Protein AF-A0A2V4MHT1-F1 (afdb_monomer_lite)

Sequence (118 aa):
MEILIAAAALAIAWWQLDLQRKEIQRSGKINALVNMSQMVRERIELYSDIIDSLKNEKKPWKGHADKINRELRPLLSKINQEIIIASSNYNFSFPEKEIIAALNLKEITEIDIIQNQA

Radius of gyration: 22.74 Å; chains: 1; bounding box: 46×21×73 Å

Foldseek 3Di:
DVVVVVVVVVVVVVVVVVVVVVVCVLVVVLVVLVVVLVVLVVVLVVLVVVLVVCVVVVHDSVVSVCCCVVPSVVVSVVSLVVSVVSVVVPPDDDPVVVSCVSNPVVVVVVVPPPPPPD

Organism: Aquipseudomonas alcaligenes (NCBI:txid43263)

Secondary structure (DSSP, 8-state):
-HHHHHHHHHHHHHHHHHHHHHHHH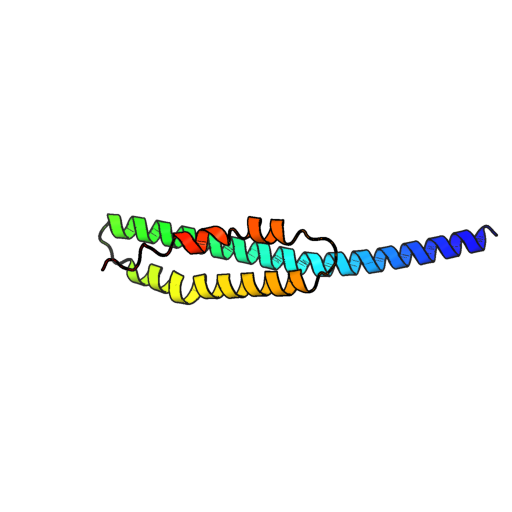HHHHHHHHHHHHHHHHHHHHHHHHHHHHHHHTT---HHHHHHIIIIIHHHHHHHHHHHHHHHHT--SS--HHHHHHHTTTTTTTTSTTSSS--

pLDDT: mean 75.41, std 16.03, range [38.75, 92.62]

Structure (mmCIF, N/CA/C/O backbone):
data_AF-A0A2V4MHT1-F1
#
_entry.id   AF-A0A2V4MHT1-F1
#
loop_
_atom_site.group_PDB
_atom_site.id
_atom_site.type_symbol
_atom_site.label_atom_id
_atom_site.label_alt_id
_atom_site.label_comp_id
_atom_site.label_asym_id
_atom_site.label_entity_id
_atom_site.label_seq_id
_atom_site.pdbx_PDB_ins_code
_atom_site.Cartn_x
_atom_site.Cartn_y
_atom_site.Cartn_z
_atom_site.occupancy
_atom_site.B_iso_or_equiv
_atom_site.auth_seq_id
_atom_site.auth_comp_id
_atom_site.auth_asym_id
_atom_site.auth_atom_id
_atom_site.pdbx_PDB_model_num
ATOM 1 N N . MET A 1 1 ? 26.536 6.724 -46.845 1.00 63.78 1 MET A N 1
ATOM 2 C CA . MET A 1 1 ? 26.896 6.446 -45.435 1.00 63.78 1 MET A CA 1
ATOM 3 C C . MET A 1 1 ? 26.023 7.240 -44.476 1.00 63.78 1 MET A C 1
ATOM 5 O O . MET A 1 1 ? 25.340 6.627 -43.673 1.00 63.78 1 MET A O 1
ATOM 9 N N . GLU A 1 2 ? 25.947 8.563 -44.606 1.00 69.12 2 GLU A N 1
ATOM 10 C CA . GLU A 1 2 ? 25.172 9.433 -43.699 1.00 69.12 2 GLU A CA 1
ATOM 11 C C . GLU A 1 2 ? 23.674 9.090 -43.619 1.00 69.12 2 GLU A C 1
ATOM 13 O O . GLU A 1 2 ? 23.124 9.013 -42.527 1.00 69.12 2 GLU A O 1
ATOM 18 N N . ILE A 1 3 ? 23.031 8.775 -44.748 1.00 80.50 3 ILE A N 1
ATOM 19 C CA . ILE A 1 3 ? 21.608 8.380 -44.785 1.00 80.50 3 ILE A CA 1
ATOM 20 C C . ILE A 1 3 ? 21.358 7.065 -44.025 1.00 80.50 3 ILE A C 1
ATOM 22 O O . ILE A 1 3 ? 20.340 6.920 -43.354 1.00 80.50 3 ILE A O 1
ATOM 26 N N . LEU A 1 4 ? 22.301 6.117 -44.081 1.00 82.50 4 LEU A N 1
ATOM 27 C CA . LEU A 1 4 ? 22.199 4.849 -43.349 1.00 82.50 4 LEU A CA 1
ATOM 28 C C . LEU A 1 4 ? 22.367 5.063 -41.841 1.00 82.50 4 LEU A C 1
ATOM 30 O O . LEU A 1 4 ? 21.659 4.445 -41.053 1.00 82.50 4 LEU A O 1
ATOM 34 N N . ILE A 1 5 ? 23.259 5.976 -41.447 1.00 83.88 5 ILE A N 1
ATOM 35 C CA . ILE A 1 5 ? 23.460 6.362 -40.044 1.00 83.88 5 ILE A CA 1
ATOM 36 C C . ILE A 1 5 ? 22.213 7.081 -39.508 1.00 83.88 5 ILE A C 1
ATOM 38 O O . ILE A 1 5 ? 21.745 6.758 -38.419 1.00 83.88 5 ILE A O 1
ATOM 42 N N . ALA A 1 6 ? 21.623 7.991 -40.289 1.00 81.06 6 ALA A N 1
ATOM 43 C CA . ALA A 1 6 ? 20.385 8.680 -39.928 1.00 81.06 6 ALA A CA 1
ATOM 44 C C . ALA A 1 6 ? 19.194 7.713 -39.788 1.00 81.06 6 ALA A C 1
ATOM 46 O O . ALA A 1 6 ? 18.427 7.808 -38.830 1.00 81.06 6 ALA A O 1
ATOM 47 N N . ALA A 1 7 ? 19.064 6.741 -40.696 1.00 85.00 7 ALA A N 1
ATOM 48 C CA . ALA A 1 7 ? 18.031 5.710 -40.613 1.00 85.00 7 ALA A CA 1
ATOM 49 C C . ALA A 1 7 ? 18.219 4.795 -39.388 1.00 85.00 7 ALA A C 1
ATOM 51 O O . ALA A 1 7 ? 17.250 4.489 -38.692 1.00 85.00 7 ALA A O 1
ATOM 52 N N . ALA A 1 8 ? 19.460 4.405 -39.079 1.00 83.69 8 ALA A N 1
ATOM 53 C CA . ALA A 1 8 ? 19.773 3.618 -37.888 1.00 83.69 8 ALA A CA 1
ATOM 54 C C . ALA A 1 8 ? 19.467 4.387 -36.590 1.00 83.69 8 ALA A C 1
ATOM 56 O O . ALA A 1 8 ? 18.873 3.828 -35.669 1.00 83.69 8 ALA A O 1
ATOM 57 N N . ALA A 1 9 ? 19.799 5.681 -36.532 1.00 87.19 9 ALA A N 1
ATOM 58 C CA . ALA A 1 9 ? 19.484 6.535 -35.389 1.00 87.19 9 ALA A CA 1
ATOM 59 C C . ALA A 1 9 ? 17.968 6.658 -35.157 1.00 87.19 9 ALA A C 1
ATOM 61 O O . ALA A 1 9 ? 17.510 6.554 -34.019 1.00 87.19 9 ALA A O 1
ATOM 62 N N . LEU A 1 10 ? 17.178 6.805 -36.226 1.00 87.00 10 LEU A N 1
ATOM 63 C CA . LEU A 1 10 ? 15.713 6.829 -36.143 1.00 87.00 10 LEU A CA 1
ATOM 64 C C . LEU A 1 10 ? 15.131 5.506 -35.634 1.00 87.00 10 LEU A C 1
ATOM 66 O O . LEU A 1 10 ? 14.224 5.520 -34.804 1.00 87.00 10 LEU A O 1
ATOM 70 N N . ALA A 1 11 ? 15.665 4.369 -36.086 1.00 87.06 11 ALA A N 1
ATOM 71 C CA . ALA A 1 11 ? 15.224 3.057 -35.616 1.00 87.06 11 ALA A CA 1
ATOM 72 C C . ALA A 1 11 ? 15.492 2.865 -34.112 1.00 87.06 11 ALA A C 1
ATOM 74 O O . ALA A 1 11 ? 14.622 2.386 -33.383 1.00 87.06 11 ALA A O 1
ATOM 75 N N . ILE A 1 12 ? 16.664 3.295 -33.631 1.00 88.69 12 ILE A N 1
ATOM 76 C CA . ILE A 1 12 ? 17.019 3.245 -32.205 1.00 88.69 12 ILE A CA 1
ATOM 77 C C . ILE A 1 12 ? 16.115 4.173 -31.388 1.00 88.69 12 ILE A C 1
ATOM 79 O O . ILE A 1 12 ? 15.587 3.757 -30.358 1.00 88.69 12 ILE A O 1
ATOM 83 N N . ALA A 1 13 ? 15.895 5.406 -31.852 1.00 86.25 13 ALA A N 1
ATOM 84 C CA . ALA A 1 13 ? 15.027 6.364 -31.171 1.00 86.25 13 ALA A CA 1
ATOM 85 C C . ALA A 1 13 ? 13.582 5.849 -31.065 1.00 86.25 13 ALA A C 1
ATOM 87 O O . ALA A 1 13 ? 12.958 5.952 -30.009 1.00 86.25 13 ALA A O 1
ATOM 88 N N . TRP A 1 14 ? 13.059 5.235 -32.131 1.00 90.81 14 TRP A N 1
ATOM 89 C CA . TRP A 1 14 ? 11.734 4.620 -32.099 1.00 90.81 14 TRP A CA 1
ATOM 90 C C . TRP A 1 14 ? 11.676 3.464 -31.094 1.00 90.81 14 TRP A C 1
ATOM 92 O O . TRP A 1 14 ? 10.745 3.389 -30.288 1.00 90.81 14 TRP A O 1
ATOM 102 N N . TRP A 1 15 ? 12.690 2.600 -31.069 1.00 86.81 15 TRP A N 1
ATOM 103 C CA . TRP A 1 15 ? 12.738 1.507 -30.101 1.00 86.81 15 TRP A CA 1
ATOM 104 C C . TRP A 1 15 ? 12.799 2.013 -28.651 1.00 86.81 15 TRP A C 1
ATOM 106 O O . TRP A 1 15 ? 12.070 1.510 -27.794 1.00 86.81 15 TRP A O 1
ATOM 116 N N . GLN A 1 16 ? 13.592 3.052 -28.377 1.00 85.88 16 GLN A N 1
ATOM 117 C CA . GLN A 1 16 ? 13.644 3.683 -27.055 1.00 85.88 16 GLN A CA 1
ATOM 118 C C . GLN A 1 16 ? 12.290 4.261 -26.632 1.00 85.88 16 GLN A C 1
ATOM 120 O O . GLN A 1 16 ? 11.876 4.059 -25.491 1.00 85.88 16 GLN A O 1
ATOM 125 N N . LEU A 1 17 ? 11.571 4.927 -27.540 1.00 83.19 17 LEU A N 1
ATOM 126 C CA . LEU A 1 17 ? 10.236 5.458 -27.252 1.00 83.19 17 LEU A CA 1
ATOM 127 C C . LEU A 1 17 ? 9.228 4.350 -26.917 1.00 83.19 17 LEU A C 1
ATOM 129 O O . LEU A 1 17 ? 8.405 4.520 -26.017 1.00 83.19 17 LEU A O 1
ATOM 133 N N . ASP A 1 18 ? 9.291 3.207 -27.603 1.00 81.12 18 ASP A N 1
ATOM 134 C CA . ASP A 1 18 ? 8.417 2.067 -27.305 1.00 81.12 18 ASP A CA 1
ATOM 135 C C . ASP A 1 18 ? 8.735 1.437 -25.937 1.00 81.12 18 ASP A C 1
ATOM 137 O O . ASP A 1 18 ? 7.822 1.131 -25.164 1.00 81.12 18 ASP A O 1
ATOM 141 N N . LEU A 1 19 ? 10.022 1.307 -25.593 1.00 77.06 19 LEU A N 1
ATOM 142 C CA . LEU A 1 19 ? 10.458 0.829 -24.277 1.00 77.06 19 LEU A CA 1
ATOM 143 C C . LEU A 1 19 ? 9.998 1.767 -23.154 1.00 77.06 19 LEU A C 1
ATOM 145 O O . LEU A 1 19 ? 9.365 1.307 -22.204 1.00 77.06 19 LEU A O 1
ATOM 149 N N . GLN A 1 20 ? 10.207 3.076 -23.304 1.00 72.06 20 GLN A N 1
ATOM 150 C CA . GLN A 1 20 ? 9.762 4.074 -22.327 1.00 72.06 20 GLN A CA 1
ATOM 151 C C . GLN A 1 20 ? 8.242 4.084 -22.168 1.00 72.06 20 GLN A C 1
ATOM 153 O O . GLN A 1 20 ? 7.729 4.159 -21.054 1.00 72.06 20 GLN A O 1
ATOM 158 N N . ARG A 1 21 ? 7.484 3.968 -23.264 1.00 73.94 21 ARG A N 1
ATOM 159 C CA . ARG A 1 21 ? 6.019 3.910 -23.189 1.00 73.94 21 ARG A CA 1
ATOM 160 C C . ARG A 1 21 ? 5.547 2.687 -22.406 1.00 73.94 21 ARG A C 1
ATOM 162 O O . ARG A 1 21 ? 4.614 2.798 -21.606 1.00 73.94 21 ARG A O 1
ATOM 169 N N . LYS A 1 22 ? 6.193 1.536 -22.618 1.00 73.62 22 LYS A N 1
ATOM 170 C CA . LYS A 1 22 ? 5.919 0.311 -21.859 1.00 73.62 22 LYS A CA 1
ATOM 171 C C . LYS A 1 22 ? 6.275 0.486 -20.390 1.00 73.62 22 LYS A C 1
ATOM 173 O O . LYS A 1 22 ? 5.466 0.095 -19.559 1.00 73.62 22 LYS A O 1
ATOM 178 N N . GLU A 1 23 ? 7.410 1.097 -20.066 1.00 68.69 23 GLU A N 1
ATOM 179 C CA . GLU A 1 23 ? 7.798 1.411 -18.686 1.00 68.69 23 GLU A CA 1
ATOM 180 C C . GLU A 1 23 ? 6.817 2.370 -18.007 1.00 68.69 23 GLU A C 1
ATOM 182 O O . GLU A 1 23 ? 6.380 2.092 -16.900 1.00 68.69 23 GLU A O 1
ATOM 187 N N . ILE A 1 24 ? 6.377 3.444 -18.668 1.00 70.75 24 ILE A N 1
ATOM 188 C CA . ILE A 1 24 ? 5.442 4.420 -18.085 1.00 70.75 24 ILE A CA 1
ATOM 189 C C . ILE A 1 24 ? 4.093 3.777 -17.754 1.00 70.75 24 ILE A C 1
ATOM 191 O O . ILE A 1 24 ? 3.574 3.960 -16.654 1.00 70.75 24 ILE A O 1
ATOM 195 N N . GLN A 1 25 ? 3.517 2.999 -18.677 1.00 70.75 25 GLN A N 1
ATOM 196 C CA . GLN A 1 25 ? 2.249 2.302 -18.419 1.00 70.75 25 GLN A CA 1
ATOM 197 C C . GLN A 1 25 ? 2.368 1.320 -17.248 1.00 70.75 25 GLN A C 1
ATOM 199 O O . GLN A 1 25 ? 1.441 1.144 -16.457 1.00 70.75 25 GLN A O 1
ATOM 204 N N . ARG A 1 26 ? 3.532 0.690 -17.140 1.00 66.06 26 ARG A N 1
ATOM 205 C CA . ARG A 1 26 ? 3.853 -0.329 -16.151 1.00 66.06 26 ARG A CA 1
ATOM 206 C C . ARG A 1 26 ? 4.129 0.254 -14.760 1.00 66.06 26 ARG A C 1
ATOM 208 O O . ARG A 1 26 ? 3.490 -0.162 -13.794 1.00 66.06 26 ARG A O 1
ATOM 215 N N . SER A 1 27 ? 4.975 1.276 -14.669 1.00 72.38 27 SER A N 1
ATOM 216 C CA . SER A 1 27 ? 5.254 2.044 -13.450 1.00 72.38 27 SER A CA 1
ATOM 217 C C . SER A 1 27 ? 4.026 2.816 -12.969 1.00 72.38 27 SER A C 1
ATOM 219 O O . SER A 1 27 ? 3.792 2.912 -11.767 1.00 72.38 27 SER A O 1
ATOM 221 N N . GLY A 1 28 ? 3.180 3.296 -13.887 1.00 75.19 28 GLY A N 1
ATOM 222 C CA . GLY A 1 28 ? 1.912 3.944 -13.552 1.00 75.19 28 GLY A CA 1
ATOM 223 C C . GLY A 1 28 ? 0.970 3.034 -12.760 1.00 75.19 28 GLY A C 1
ATOM 224 O O . GLY A 1 28 ? 0.335 3.491 -11.812 1.00 75.19 28 GLY A O 1
ATOM 225 N N . LYS A 1 29 ? 0.930 1.732 -13.080 1.00 79.81 29 LYS A N 1
ATOM 226 C CA . LYS A 1 29 ? 0.128 0.751 -12.334 1.00 79.81 29 LYS A CA 1
ATOM 227 C C . LYS A 1 29 ? 0.661 0.529 -10.915 1.00 79.81 29 LYS A C 1
ATOM 229 O O . LYS A 1 29 ? -0.133 0.510 -9.980 1.00 79.81 29 LYS A O 1
ATOM 234 N N . ILE A 1 30 ? 1.979 0.383 -10.746 1.00 78.56 30 ILE A N 1
ATOM 235 C CA . ILE A 1 30 ? 2.589 0.230 -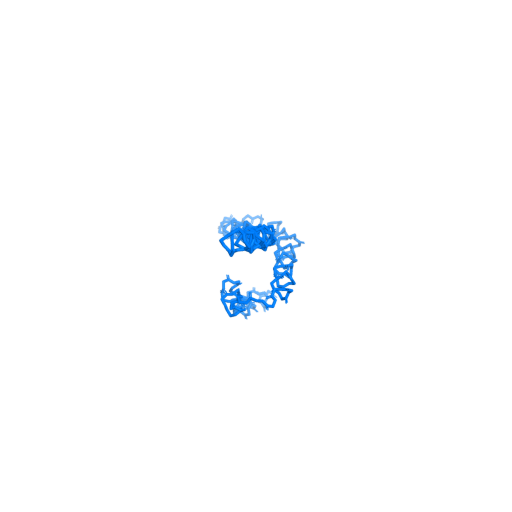9.413 1.00 78.56 30 ILE A CA 1
ATOM 236 C C . ILE A 1 30 ? 2.346 1.486 -8.577 1.00 78.56 30 ILE A C 1
ATOM 238 O O . ILE A 1 30 ? 1.860 1.373 -7.458 1.00 78.56 30 ILE A O 1
ATOM 242 N N . ASN A 1 31 ? 2.605 2.674 -9.128 1.00 76.94 31 ASN A N 1
ATOM 243 C CA . ASN A 1 31 ? 2.380 3.934 -8.418 1.00 76.94 31 ASN A CA 1
ATOM 244 C C . ASN A 1 31 ? 0.913 4.109 -8.011 1.00 76.94 31 ASN A C 1
ATOM 246 O O . ASN A 1 31 ? 0.632 4.537 -6.896 1.00 76.94 31 ASN A O 1
ATOM 250 N N . ALA A 1 32 ? -0.031 3.728 -8.876 1.00 81.06 32 ALA A N 1
ATOM 251 C CA . ALA A 1 32 ? -1.447 3.740 -8.525 1.00 81.06 32 ALA A CA 1
ATOM 252 C C . ALA A 1 32 ? -1.755 2.801 -7.346 1.00 81.06 32 ALA A C 1
ATOM 254 O O . ALA A 1 32 ? -2.448 3.208 -6.416 1.00 81.06 32 ALA A O 1
ATOM 255 N N . LEU A 1 33 ? -1.213 1.578 -7.348 1.00 83.00 33 LEU A N 1
ATOM 256 C CA . LEU A 1 33 ? -1.389 0.626 -6.247 1.00 83.00 33 LEU A CA 1
ATOM 257 C C . LEU A 1 33 ? -0.746 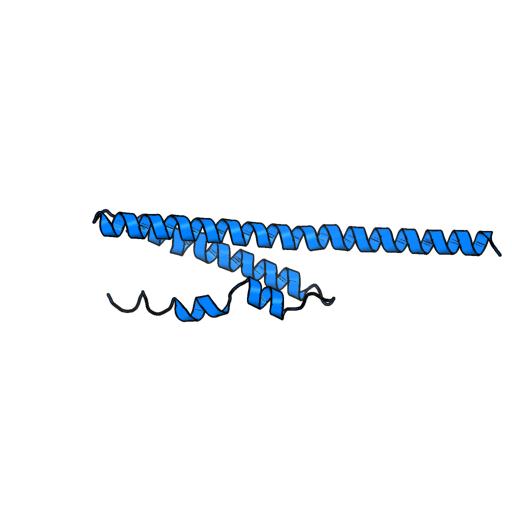1.119 -4.941 1.00 83.00 33 LEU A C 1
ATOM 259 O O . LEU A 1 33 ? -1.350 0.986 -3.879 1.00 83.00 33 LEU A O 1
ATOM 263 N N . VAL A 1 34 ? 0.439 1.729 -5.012 1.00 81.75 34 VAL A N 1
ATOM 264 C CA . VAL A 1 34 ? 1.118 2.331 -3.853 1.00 81.75 34 VAL A CA 1
ATOM 265 C C . VAL A 1 34 ? 0.271 3.454 -3.256 1.00 81.75 34 VAL A C 1
ATOM 267 O O . VAL A 1 34 ? 0.011 3.440 -2.054 1.00 81.75 34 VAL A O 1
ATOM 270 N N . ASN A 1 35 ? -0.242 4.367 -4.084 1.00 84.81 35 ASN A N 1
ATOM 271 C CA . ASN A 1 35 ? -1.120 5.444 -3.623 1.00 84.81 35 ASN A CA 1
ATOM 272 C C . ASN A 1 35 ? -2.407 4.890 -2.989 1.00 84.81 35 ASN A C 1
ATOM 274 O O . ASN A 1 35 ? -2.844 5.371 -1.947 1.00 84.81 35 ASN A O 1
ATOM 278 N N . MET A 1 36 ? -3.003 3.842 -3.572 1.00 83.75 36 MET A N 1
ATOM 279 C CA . MET A 1 36 ? -4.169 3.177 -2.979 1.00 83.75 36 MET A CA 1
ATOM 280 C C . MET A 1 36 ? -3.841 2.544 -1.620 1.00 83.75 36 MET A C 1
ATOM 282 O O . MET A 1 36 ? -4.637 2.661 -0.690 1.00 83.75 36 MET A O 1
ATOM 286 N N . SER A 1 37 ? -2.675 1.906 -1.481 1.00 85.50 37 SER A N 1
ATOM 287 C CA . SER A 1 37 ? -2.206 1.341 -0.208 1.00 85.50 37 SER A CA 1
ATOM 288 C C . SER A 1 37 ? -2.064 2.428 0.863 1.00 85.50 37 SER A C 1
ATOM 290 O O . SER A 1 37 ? -2.576 2.269 1.974 1.00 85.50 37 SER A O 1
ATOM 292 N N . GLN A 1 38 ? -1.466 3.570 0.507 1.00 85.38 38 GLN A N 1
ATOM 293 C CA . GLN A 1 38 ? -1.331 4.728 1.396 1.00 85.38 38 GLN A CA 1
ATOM 294 C C . GLN A 1 38 ? -2.692 5.276 1.834 1.00 85.38 38 GLN A C 1
ATOM 296 O O . GLN A 1 38 ? -2.936 5.390 3.031 1.00 85.38 38 GLN A O 1
ATOM 301 N N . MET A 1 39 ? -3.626 5.496 0.902 1.00 90.12 39 MET A N 1
ATOM 302 C CA . MET A 1 39 ? -4.977 5.965 1.238 1.00 90.12 39 MET A CA 1
ATOM 303 C C . MET A 1 39 ? -5.720 5.005 2.181 1.00 90.12 39 MET A C 1
ATOM 305 O O . MET A 1 39 ? -6.446 5.435 3.078 1.00 90.12 39 MET A O 1
ATOM 309 N N . VAL A 1 40 ? -5.573 3.688 1.988 1.00 87.94 40 VAL A N 1
ATOM 310 C CA . VAL A 1 40 ? -6.195 2.700 2.884 1.00 87.94 40 VAL A CA 1
ATOM 311 C C . VAL A 1 40 ? -5.532 2.722 4.262 1.00 87.94 40 VAL A C 1
ATOM 313 O O . VAL A 1 40 ? -6.243 2.627 5.263 1.00 87.94 40 VAL A O 1
ATOM 316 N N . ARG A 1 41 ? -4.206 2.889 4.334 1.00 88.38 41 ARG A N 1
ATOM 317 C CA . ARG A 1 41 ? -3.467 3.031 5.596 1.00 88.38 41 ARG A CA 1
ATOM 318 C C . ARG A 1 41 ? -3.910 4.278 6.368 1.00 88.38 41 ARG A C 1
ATOM 320 O O . ARG A 1 41 ? -4.299 4.138 7.522 1.00 88.38 41 ARG A O 1
ATOM 327 N N . GLU A 1 42 ? -3.968 5.439 5.719 1.00 90.00 42 GLU A N 1
ATOM 328 C CA . GLU A 1 42 ? -4.476 6.689 6.313 1.00 90.00 42 GLU A CA 1
ATOM 329 C C . GLU A 1 42 ? -5.904 6.519 6.845 1.00 90.00 42 GLU A C 1
ATOM 331 O O . GLU A 1 42 ? -6.261 6.994 7.921 1.00 90.00 42 GLU A O 1
ATOM 336 N N . ARG A 1 43 ? -6.745 5.775 6.118 1.00 87.44 43 ARG A N 1
ATOM 337 C CA . ARG A 1 43 ? -8.113 5.500 6.561 1.00 87.44 43 ARG A CA 1
ATOM 338 C C . ARG A 1 43 ? -8.169 4.603 7.797 1.00 87.44 43 ARG A C 1
ATOM 340 O O . ARG A 1 43 ? -9.058 4.784 8.627 1.00 87.44 43 ARG A O 1
ATOM 347 N N . ILE A 1 44 ? -7.271 3.625 7.911 1.00 88.06 44 ILE A N 1
ATOM 348 C CA . ILE A 1 44 ? -7.150 2.777 9.106 1.00 88.06 44 ILE A CA 1
ATOM 349 C C . ILE A 1 44 ? -6.696 3.618 10.298 1.00 88.06 44 ILE A C 1
ATOM 351 O O . ILE A 1 44 ? -7.268 3.473 11.377 1.00 88.06 44 ILE A O 1
ATOM 355 N N . GLU A 1 45 ? -5.719 4.498 10.097 1.00 90.75 45 GLU A N 1
ATOM 356 C CA . GLU A 1 45 ? -5.197 5.402 11.124 1.00 90.75 45 GLU A CA 1
ATOM 357 C C . GLU A 1 45 ? -6.300 6.329 11.645 1.00 90.75 45 GLU A C 1
ATOM 359 O O . GLU A 1 45 ? -6.610 6.301 12.832 1.00 90.75 45 GLU A O 1
ATOM 364 N N . LEU A 1 46 ? -7.043 6.980 10.745 1.00 91.69 46 LEU A N 1
ATOM 365 C CA . LEU A 1 46 ? -8.203 7.800 11.104 1.00 91.69 46 LEU A CA 1
ATOM 366 C C . LEU A 1 46 ? -9.242 7.028 11.937 1.00 91.69 46 LEU A C 1
ATOM 368 O O . LEU A 1 46 ? -9.747 7.529 12.941 1.00 91.69 46 LEU A O 1
ATOM 372 N N . TYR A 1 47 ? -9.603 5.805 11.533 1.00 87.38 47 TYR A N 1
ATOM 373 C CA . TYR A 1 47 ? -10.541 5.011 12.329 1.00 87.38 47 TYR A CA 1
ATOM 374 C C . TYR A 1 47 ? -9.947 4.568 13.670 1.00 87.38 47 TYR A C 1
ATOM 376 O O . TYR A 1 47 ? -10.710 4.389 14.617 1.00 87.38 47 TYR A O 1
ATOM 384 N N . SER A 1 48 ? -8.628 4.409 13.764 1.00 89.62 48 SER A N 1
ATOM 385 C CA . SER A 1 48 ? -7.939 4.086 15.017 1.00 89.62 48 SER A CA 1
ATOM 386 C C . SER A 1 48 ? -8.009 5.266 15.987 1.00 89.62 48 SER A C 1
ATOM 388 O O . SER A 1 48 ? -8.454 5.080 17.118 1.00 89.62 48 SER A O 1
ATOM 390 N N . ASP A 1 49 ? -7.755 6.485 15.510 1.00 92.19 49 ASP A N 1
ATOM 391 C CA . ASP A 1 49 ? -7.892 7.715 16.303 1.00 92.19 49 ASP A CA 1
ATOM 392 C C . ASP A 1 49 ? -9.332 7.927 16.798 1.00 92.19 49 ASP A C 1
ATOM 394 O O . ASP A 1 49 ? -9.574 8.298 17.953 1.00 92.19 49 ASP A O 1
ATOM 398 N N . ILE A 1 50 ? -10.320 7.646 15.938 1.00 89.62 50 ILE A N 1
ATOM 399 C CA . ILE A 1 50 ? -11.742 7.682 16.310 1.00 89.62 50 ILE A CA 1
ATOM 400 C C . ILE A 1 50 ? -12.038 6.649 17.401 1.00 89.62 50 ILE A C 1
ATOM 402 O O . ILE A 1 50 ? -12.739 6.961 18.363 1.00 89.62 50 ILE A O 1
ATOM 406 N N . ILE A 1 51 ? -11.526 5.422 17.273 1.00 88.56 51 ILE A N 1
ATOM 407 C CA . ILE A 1 51 ? -11.714 4.374 18.283 1.00 88.56 51 ILE A CA 1
ATOM 408 C C . ILE A 1 51 ? -11.126 4.819 19.620 1.00 88.56 51 ILE A C 1
ATOM 410 O O . ILE A 1 51 ? -11.791 4.665 20.644 1.00 88.56 51 ILE A O 1
ATOM 414 N N . ASP A 1 52 ? -9.923 5.383 19.626 1.00 90.81 52 ASP A N 1
ATOM 415 C CA . ASP A 1 52 ? -9.266 5.807 20.859 1.00 90.81 52 ASP A CA 1
ATOM 416 C C . ASP A 1 52 ? -9.984 6.994 21.512 1.00 90.81 52 ASP A C 1
ATOM 418 O O . ASP A 1 52 ? -10.216 6.989 22.724 1.00 90.81 52 ASP A O 1
ATOM 422 N N . SER A 1 53 ? -10.486 7.931 20.709 1.00 91.44 53 SER A N 1
ATOM 423 C CA . SER A 1 53 ? -11.365 9.009 21.181 1.00 91.44 53 SER A CA 1
ATOM 424 C C . SER A 1 53 ? -12.660 8.459 21.800 1.00 91.44 53 SER A C 1
ATOM 426 O O . SER A 1 53 ? -13.041 8.832 22.909 1.00 91.44 53 SER A O 1
ATOM 428 N N . LEU A 1 54 ? -13.320 7.505 21.136 1.00 89.75 54 LEU A N 1
ATOM 429 C CA . LEU A 1 54 ? -14.557 6.892 21.628 1.00 89.75 54 LEU A CA 1
ATOM 430 C C . LEU A 1 54 ? -14.338 6.048 22.893 1.00 89.75 54 LEU A C 1
ATOM 432 O O . LEU A 1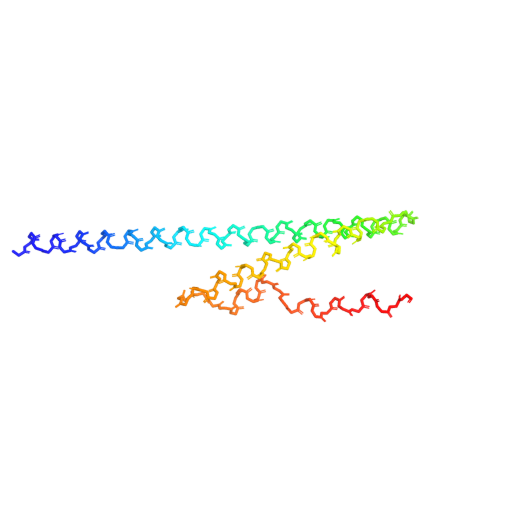 54 ? -15.210 6.034 23.766 1.00 89.75 54 LEU A O 1
ATOM 436 N N . LYS A 1 55 ? -13.189 5.371 23.027 1.00 87.56 55 LYS A N 1
ATOM 437 C CA . LYS A 1 55 ? -12.799 4.670 24.263 1.00 87.56 55 LYS A CA 1
ATOM 438 C C . LYS A 1 55 ? -12.677 5.649 25.429 1.00 87.56 55 LYS A C 1
ATOM 440 O O . LYS A 1 55 ? -13.227 5.374 26.495 1.00 87.56 5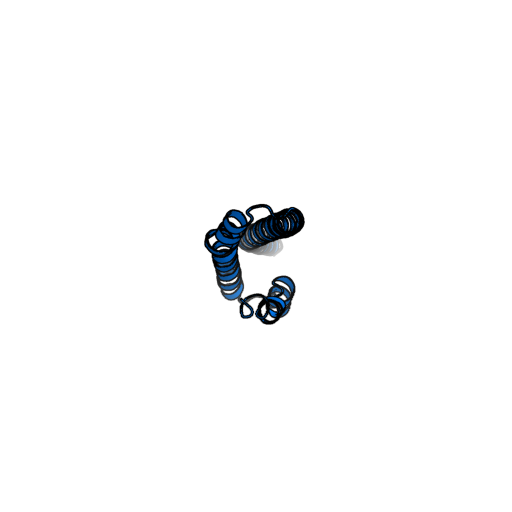5 LYS A O 1
ATOM 445 N N . ASN A 1 56 ? -12.023 6.792 25.213 1.00 91.94 56 ASN A N 1
ATOM 446 C CA . ASN A 1 56 ? -11.871 7.838 26.227 1.00 91.94 56 ASN A CA 1
ATOM 447 C C . ASN A 1 56 ? -13.228 8.409 26.663 1.00 91.94 56 ASN A C 1
ATOM 449 O O . ASN A 1 56 ? -13.464 8.637 27.848 1.00 91.94 56 ASN A O 1
ATOM 453 N N . GLU A 1 57 ? -14.159 8.551 25.720 1.00 92.62 57 GLU A N 1
ATOM 454 C CA . GL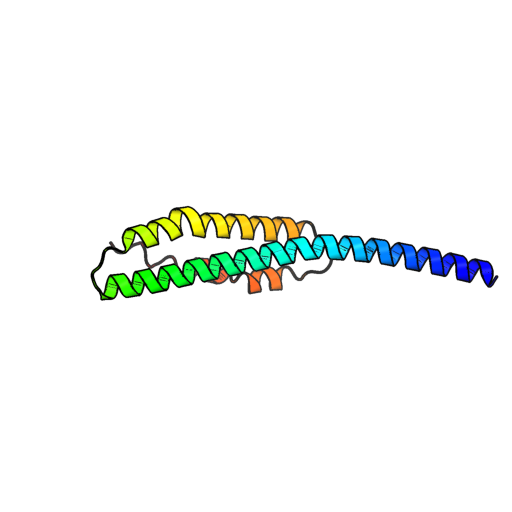U A 1 57 ? -15.533 8.992 25.983 1.00 92.62 57 GLU A CA 1
ATOM 455 C C . GLU A 1 57 ? -16.459 7.876 26.514 1.00 92.62 57 GLU A C 1
ATOM 457 O O . GLU A 1 57 ? -17.644 8.125 26.742 1.00 92.62 57 GLU A O 1
ATOM 462 N N . LYS A 1 58 ? -15.955 6.645 26.711 1.00 90.06 58 LYS A N 1
ATOM 463 C CA . LYS A 1 58 ? -16.733 5.444 27.091 1.00 90.06 58 LYS A CA 1
ATOM 464 C C . LYS A 1 58 ? -17.931 5.170 26.167 1.00 90.06 58 LYS A C 1
ATOM 466 O O . LYS A 1 58 ? -18.947 4.614 26.588 1.00 90.06 58 LYS A O 1
ATOM 471 N N . LYS A 1 59 ? -17.815 5.555 24.897 1.00 89.12 59 LYS A N 1
ATOM 472 C CA . LYS A 1 59 ? -18.827 5.353 23.855 1.00 89.12 59 LYS A CA 1
ATOM 473 C C . LYS A 1 59 ? -18.599 4.035 23.110 1.00 89.12 59 LYS A C 1
ATOM 475 O O . LYS A 1 59 ? -17.492 3.498 23.117 1.00 89.12 59 LYS A O 1
ATOM 480 N N . PRO A 1 60 ? -19.626 3.484 22.442 1.00 84.94 60 PRO A N 1
ATOM 481 C CA . PRO A 1 60 ? -19.468 2.272 21.646 1.00 84.94 60 PRO A CA 1
ATOM 482 C C . PRO A 1 60 ? -18.536 2.512 20.445 1.00 84.94 60 PRO A C 1
ATOM 484 O O . PRO A 1 60 ? -18.865 3.258 19.530 1.00 84.94 60 PRO A O 1
ATOM 487 N N . TRP A 1 61 ? -17.387 1.833 20.431 1.00 89.25 61 TRP A N 1
ATOM 488 C CA . TRP A 1 61 ? -16.355 1.933 19.383 1.00 89.25 61 TRP A CA 1
ATOM 489 C C . TRP A 1 61 ? -16.211 0.660 18.533 1.00 89.25 61 TRP A C 1
ATOM 491 O O . TRP A 1 61 ? -15.561 0.670 17.487 1.00 89.25 61 TRP A O 1
ATOM 501 N N . LYS A 1 62 ? -16.845 -0.444 18.951 1.00 88.00 62 LYS A N 1
ATOM 502 C CA . LYS A 1 62 ? -16.697 -1.773 18.334 1.00 88.00 62 LYS A CA 1
ATOM 503 C C . LYS A 1 62 ? -17.016 -1.789 16.834 1.00 88.00 62 LYS A C 1
ATOM 505 O O . LYS A 1 62 ? -16.295 -2.427 16.079 1.00 88.00 62 LYS A O 1
ATOM 510 N N . GLY A 1 63 ? -18.022 -1.033 16.384 1.00 86.69 63 GLY A N 1
ATOM 511 C CA . GLY A 1 63 ? -18.382 -0.964 14.961 1.00 86.69 63 GLY A CA 1
ATOM 512 C C . GLY A 1 63 ? -17.268 -0.395 14.070 1.00 86.69 63 GLY A C 1
ATOM 513 O O . GLY A 1 63 ? -17.079 -0.852 12.945 1.00 86.69 63 GLY A O 1
ATOM 514 N N . HIS A 1 64 ? -16.479 0.552 14.584 1.00 83.38 64 HIS A N 1
ATOM 515 C CA . HIS A 1 64 ? -15.315 1.083 13.870 1.00 83.38 64 HIS A CA 1
ATOM 516 C C . HIS A 1 64 ? -14.173 0.061 13.828 1.00 83.38 64 HIS A C 1
ATOM 518 O O . HIS A 1 64 ? -13.554 -0.121 12.780 1.00 83.38 64 HIS A O 1
ATOM 524 N N . ALA A 1 65 ? -13.947 -0.667 14.926 1.00 83.69 65 ALA A N 1
ATOM 525 C CA . ALA A 1 65 ? -12.955 -1.741 14.977 1.00 83.69 65 ALA A CA 1
ATOM 526 C C . ALA A 1 65 ? -13.310 -2.898 14.026 1.00 83.69 65 ALA A C 1
ATOM 528 O O . ALA A 1 65 ? -12.447 -3.400 13.305 1.00 83.69 65 ALA A O 1
ATOM 529 N N . ASP A 1 66 ? -14.587 -3.278 13.962 1.00 88.19 66 ASP A N 1
ATOM 530 C CA . ASP A 1 66 ? -15.078 -4.304 13.041 1.00 88.19 66 ASP A CA 1
ATOM 531 C C . ASP A 1 66 ? -14.867 -3.887 11.581 1.00 88.19 66 ASP A C 1
ATOM 533 O O . ASP A 1 66 ? -14.444 -4.706 10.765 1.00 88.19 66 ASP A O 1
ATOM 537 N N . LYS A 1 67 ? -15.074 -2.605 11.254 1.00 85.56 67 LYS A N 1
ATOM 538 C CA . LYS A 1 67 ? -14.818 -2.063 9.914 1.00 85.56 67 LYS A CA 1
ATOM 539 C C . LYS A 1 67 ? -13.337 -2.118 9.531 1.00 85.56 67 LYS A C 1
ATOM 541 O O . LYS A 1 67 ? -13.006 -2.542 8.423 1.00 85.56 67 LYS A O 1
ATOM 546 N N . ILE A 1 68 ? -12.433 -1.748 10.443 1.00 86.19 68 ILE A N 1
ATOM 547 C CA . ILE A 1 68 ? -10.986 -1.886 10.213 1.00 86.19 68 ILE A CA 1
ATOM 548 C C . ILE A 1 68 ? -10.635 -3.353 9.936 1.00 86.19 68 ILE A C 1
ATOM 550 O O . ILE A 1 68 ? -9.965 -3.652 8.949 1.00 86.19 68 ILE A O 1
ATOM 554 N N . ASN A 1 69 ? -11.104 -4.270 10.784 1.00 84.44 69 ASN A N 1
ATOM 555 C CA . ASN A 1 69 ? -10.685 -5.670 10.743 1.00 84.44 69 ASN A CA 1
ATOM 556 C C . ASN A 1 69 ? -11.305 -6.467 9.591 1.00 84.44 69 ASN A C 1
ATOM 558 O O . ASN A 1 69 ? -10.643 -7.343 9.040 1.00 84.44 69 ASN A O 1
ATOM 562 N N . ARG A 1 70 ? -12.557 -6.184 9.216 1.00 89.56 70 ARG A N 1
ATOM 563 C CA . ARG A 1 70 ? -13.275 -6.941 8.178 1.00 89.56 70 ARG A CA 1
ATOM 564 C C . ARG A 1 70 ? -13.119 -6.364 6.780 1.00 89.56 70 ARG A C 1
ATOM 566 O O . ARG A 1 70 ? -13.195 -7.118 5.816 1.00 89.56 70 ARG A O 1
ATOM 573 N N . GLU A 1 71 ? -12.915 -5.055 6.658 1.00 89.75 71 GLU A N 1
ATOM 574 C CA . GLU A 1 71 ? -12.892 -4.386 5.355 1.00 89.75 71 GLU A CA 1
ATOM 575 C C . GLU A 1 71 ? -11.504 -3.840 5.031 1.00 89.75 71 GLU A C 1
ATOM 577 O O . GLU A 1 71 ? -10.896 -4.239 4.037 1.00 89.75 71 GLU A O 1
ATOM 582 N N . LEU A 1 72 ? -10.976 -2.951 5.877 1.00 85.56 72 LEU A N 1
ATOM 583 C CA . LEU A 1 72 ? -9.799 -2.154 5.523 1.00 85.56 72 LEU A CA 1
ATOM 584 C C . LEU A 1 72 ? -8.491 -2.948 5.590 1.00 85.56 72 LEU A C 1
ATOM 586 O O . LEU A 1 72 ? -7.687 -2.859 4.666 1.00 85.56 72 LEU A O 1
ATOM 590 N N . ARG A 1 73 ? -8.281 -3.761 6.634 1.00 87.00 73 ARG A N 1
ATOM 591 C CA . ARG A 1 73 ? -7.084 -4.613 6.755 1.00 87.00 73 ARG A CA 1
ATOM 592 C C . ARG A 1 73 ? -7.004 -5.663 5.638 1.00 87.00 73 ARG A C 1
ATOM 594 O O . ARG A 1 73 ? -5.945 -5.764 5.016 1.00 87.00 73 ARG A O 1
ATOM 601 N N . PRO A 1 74 ? -8.084 -6.402 5.309 1.00 91.12 74 PRO A N 1
ATOM 602 C CA . PRO A 1 74 ? -8.062 -7.315 4.169 1.00 91.12 74 PRO A CA 1
ATOM 603 C C . PRO A 1 74 ? -7.837 -6.597 2.838 1.00 91.12 74 PRO A C 1
ATOM 605 O O . PRO A 1 74 ? -7.104 -7.105 1.994 1.00 91.12 74 PRO A O 1
ATOM 608 N N . LEU A 1 75 ? -8.430 -5.413 2.646 1.00 87.69 75 LEU A N 1
ATOM 609 C CA . LEU A 1 75 ? -8.217 -4.615 1.438 1.00 87.69 75 LEU A CA 1
ATOM 610 C C . LEU A 1 75 ? -6.753 -4.175 1.302 1.00 87.69 75 LEU A C 1
ATOM 612 O O . LEU A 1 75 ? -6.166 -4.355 0.239 1.00 87.69 75 LEU A O 1
ATOM 616 N N . LEU A 1 76 ? -6.147 -3.673 2.381 1.00 87.25 76 LEU A N 1
ATOM 617 C CA . LEU A 1 76 ? -4.732 -3.300 2.410 1.00 87.25 76 LEU A CA 1
ATOM 618 C C . LEU A 1 76 ? -3.831 -4.497 2.089 1.00 87.25 76 LEU A C 1
ATOM 620 O O . LEU A 1 76 ? -2.902 -4.383 1.295 1.00 87.25 76 LEU A O 1
ATOM 624 N N . SER A 1 77 ? -4.132 -5.661 2.669 1.00 87.25 77 SER A N 1
ATOM 625 C CA . SER A 1 77 ? -3.391 -6.897 2.409 1.00 87.25 77 SER A CA 1
ATOM 626 C C . SER A 1 77 ? -3.453 -7.302 0.933 1.00 87.25 77 SER A C 1
ATOM 628 O O . SER A 1 77 ? -2.415 -7.596 0.344 1.00 87.25 77 SER A O 1
ATOM 630 N N . LYS A 1 78 ? -4.637 -7.236 0.306 1.00 88.25 78 LYS A N 1
ATOM 631 C CA . LYS A 1 78 ? -4.806 -7.513 -1.130 1.00 88.25 78 LYS A CA 1
ATOM 632 C C . LYS A 1 78 ? -4.011 -6.544 -2.003 1.00 88.25 78 LYS A C 1
ATOM 634 O O . LYS A 1 78 ? -3.297 -6.988 -2.894 1.00 88.25 78 LYS A O 1
ATOM 639 N N . ILE A 1 79 ? -4.084 -5.241 -1.721 1.00 85.75 79 ILE A N 1
ATOM 640 C CA . ILE A 1 79 ? -3.332 -4.226 -2.474 1.00 85.75 79 ILE A CA 1
ATOM 641 C C . ILE A 1 79 ? -1.826 -4.473 -2.339 1.00 85.75 79 ILE A C 1
ATOM 643 O O . ILE A 1 79 ? -1.112 -4.473 -3.336 1.00 85.75 79 ILE A O 1
ATOM 647 N N . ASN A 1 80 ? -1.335 -4.754 -1.130 1.00 83.75 80 ASN A N 1
ATOM 648 C CA . ASN A 1 80 ? 0.082 -5.038 -0.905 1.00 83.75 80 ASN A CA 1
ATOM 649 C C . ASN A 1 80 ? 0.541 -6.314 -1.626 1.00 83.75 80 ASN A C 1
ATOM 651 O O . ASN A 1 80 ? 1.631 -6.333 -2.193 1.00 83.75 80 ASN A O 1
ATOM 655 N N . GLN A 1 81 ? -0.289 -7.360 -1.666 1.00 86.75 81 GLN A N 1
ATOM 656 C CA . GLN A 1 81 ? -0.009 -8.552 -2.471 1.00 86.75 81 GLN A CA 1
ATOM 657 C C . GLN A 1 81 ? 0.055 -8.224 -3.964 1.00 86.75 81 GLN A C 1
ATOM 659 O O . GLN A 1 81 ? 0.973 -8.676 -4.642 1.00 86.75 81 GLN A O 1
ATOM 664 N N . GLU A 1 82 ? -0.862 -7.405 -4.483 1.00 83.94 82 GLU A N 1
ATOM 665 C CA . GLU A 1 82 ? -0.815 -6.961 -5.878 1.00 83.94 82 GLU A CA 1
ATOM 666 C C . GLU A 1 82 ? 0.422 -6.114 -6.185 1.00 83.94 82 GLU A C 1
ATOM 668 O O . GLU A 1 82 ? 0.979 -6.253 -7.271 1.00 83.94 82 GLU A O 1
ATOM 673 N N . ILE A 1 83 ? 0.892 -5.288 -5.244 1.00 84.56 83 ILE A N 1
ATOM 674 C CA . ILE A 1 83 ? 2.156 -4.549 -5.377 1.00 84.56 83 ILE A CA 1
ATOM 675 C C . ILE A 1 83 ? 3.328 -5.524 -5.479 1.00 84.56 83 ILE A C 1
ATOM 677 O O . ILE A 1 83 ? 4.150 -5.363 -6.374 1.00 84.56 83 ILE A O 1
ATOM 681 N N . ILE A 1 84 ? 3.389 -6.544 -4.616 1.00 81.88 84 ILE A N 1
ATOM 682 C CA . ILE A 1 84 ? 4.454 -7.561 -4.620 1.00 81.88 84 ILE A CA 1
ATOM 683 C C . ILE A 1 84 ? 4.416 -8.398 -5.905 1.00 81.88 84 ILE A C 1
ATOM 685 O O . ILE A 1 84 ? 5.446 -8.678 -6.513 1.00 81.88 84 ILE A O 1
ATOM 689 N N . ILE A 1 85 ? 3.228 -8.801 -6.357 1.00 82.94 85 ILE A N 1
ATOM 690 C CA . ILE A 1 85 ? 3.067 -9.544 -7.612 1.00 82.94 85 ILE A CA 1
ATOM 691 C C . ILE A 1 85 ? 3.439 -8.653 -8.795 1.00 82.94 85 ILE A C 1
ATOM 693 O O . ILE A 1 85 ? 4.118 -9.099 -9.716 1.00 82.94 85 ILE A O 1
ATOM 697 N N . ALA A 1 86 ? 3.015 -7.389 -8.788 1.00 77.06 86 ALA A N 1
ATOM 698 C CA . ALA A 1 86 ? 3.410 -6.445 -9.814 1.00 77.06 86 ALA A CA 1
ATOM 699 C C . ALA A 1 86 ? 4.933 -6.317 -9.817 1.00 77.06 86 ALA A C 1
ATOM 701 O O . ALA A 1 86 ? 5.511 -6.616 -10.851 1.00 77.06 86 ALA A O 1
ATOM 702 N N . SER A 1 87 ? 5.568 -5.992 -8.685 1.00 71.75 87 SER A N 1
ATOM 703 C CA . SER A 1 87 ? 7.013 -5.758 -8.548 1.00 71.75 87 SER A CA 1
ATOM 704 C C . SER A 1 87 ? 7.878 -6.985 -8.854 1.00 71.75 87 SER A C 1
ATOM 706 O O . SER A 1 87 ? 8.884 -6.843 -9.537 1.00 71.75 87 SER A O 1
ATOM 708 N N . SER A 1 88 ? 7.480 -8.190 -8.437 1.00 69.56 88 SER A N 1
ATOM 709 C CA . SER A 1 88 ? 8.211 -9.440 -8.725 1.00 69.56 88 SER A CA 1
ATOM 710 C C . SER A 1 88 ? 8.213 -9.813 -10.209 1.00 69.56 88 SER A C 1
ATOM 712 O O . SER A 1 88 ? 9.168 -10.412 -10.700 1.00 69.56 88 SER A O 1
ATOM 714 N N . ASN A 1 89 ? 7.190 -9.400 -10.962 1.00 64.94 89 ASN A N 1
ATOM 715 C CA . ASN A 1 89 ? 7.193 -9.515 -12.419 1.00 64.94 89 ASN A CA 1
ATOM 716 C C . ASN A 1 89 ? 8.133 -8.488 -13.097 1.00 64.94 89 ASN A C 1
ATOM 718 O O . ASN A 1 89 ? 8.388 -8.604 -14.299 1.00 64.94 89 ASN A O 1
ATOM 722 N N . TYR A 1 90 ? 8.684 -7.512 -12.357 1.00 61.00 90 TYR A N 1
ATOM 723 C CA . TYR A 1 90 ? 9.711 -6.572 -12.825 1.00 61.00 90 TYR A CA 1
ATOM 724 C C . TYR A 1 90 ? 11.111 -7.041 -12.421 1.00 61.00 90 TYR A C 1
ATOM 726 O O . TYR A 1 90 ? 11.746 -6.495 -11.525 1.00 61.00 90 TYR A O 1
ATOM 734 N N . ASN A 1 91 ? 11.647 -8.012 -13.159 1.00 47.06 91 ASN A N 1
ATOM 735 C CA . ASN A 1 91 ? 13.052 -8.433 -13.074 1.00 47.06 91 ASN A CA 1
ATOM 736 C C . ASN A 1 91 ? 14.041 -7.404 -13.679 1.00 47.06 91 ASN A C 1
ATOM 738 O O . ASN A 1 91 ? 15.012 -7.774 -14.336 1.00 47.06 91 ASN A O 1
ATOM 742 N N . PHE A 1 92 ? 13.815 -6.103 -13.476 1.00 42.25 92 PHE A N 1
ATOM 743 C CA . PHE A 1 92 ? 14.809 -5.070 -13.772 1.00 42.25 92 PHE A CA 1
ATOM 744 C C . PHE A 1 92 ? 14.739 -3.941 -12.734 1.00 42.25 92 PHE A C 1
ATOM 746 O O . PHE A 1 92 ? 13.835 -3.113 -12.741 1.00 42.25 92 PHE A O 1
ATOM 753 N N . SER A 1 93 ? 15.733 -3.942 -11.843 1.00 47.09 93 SER A N 1
ATOM 754 C CA . SER A 1 93 ? 16.213 -2.797 -11.061 1.00 47.09 93 SER A CA 1
ATOM 755 C C . SER A 1 93 ? 15.182 -1.965 -10.280 1.00 47.09 93 SER A C 1
ATOM 757 O O . SER A 1 93 ? 15.272 -0.740 -10.265 1.00 47.09 93 SER A O 1
ATOM 759 N N . PHE A 1 94 ? 14.275 -2.600 -9.542 1.00 49.72 94 PHE A N 1
ATOM 760 C CA . PHE A 1 94 ? 13.783 -1.991 -8.304 1.00 49.72 94 PHE A CA 1
ATOM 761 C C . PHE A 1 94 ? 14.395 -2.764 -7.138 1.00 49.72 94 PHE A C 1
ATOM 763 O O . PHE A 1 94 ? 14.194 -3.979 -7.071 1.00 49.72 94 PHE A O 1
ATOM 770 N N . PRO A 1 95 ? 15.188 -2.133 -6.252 1.00 53.34 95 PRO A N 1
ATOM 771 C CA . PRO A 1 95 ? 15.714 -2.820 -5.086 1.00 53.34 95 PRO A CA 1
ATOM 772 C C . PRO A 1 95 ? 14.524 -3.268 -4.239 1.00 53.34 95 PRO A C 1
ATOM 774 O O . PRO A 1 95 ? 13.891 -2.486 -3.542 1.00 53.34 95 PRO A O 1
ATOM 777 N N . GLU A 1 96 ? 14.223 -4.559 -4.311 1.00 52.59 96 GLU A N 1
ATOM 778 C CA . GLU A 1 96 ? 13.169 -5.242 -3.558 1.00 52.59 96 GLU A CA 1
ATOM 779 C C . GLU A 1 96 ? 13.214 -4.870 -2.064 1.00 52.59 96 GLU A C 1
ATOM 781 O O . GLU A 1 96 ? 12.186 -4.693 -1.414 1.00 52.59 96 GLU A O 1
ATOM 786 N N . LYS A 1 97 ? 14.426 -4.617 -1.551 1.00 59.00 97 LYS A N 1
ATOM 787 C CA . LYS A 1 97 ? 14.698 -4.114 -0.200 1.00 59.00 97 LYS A CA 1
ATOM 788 C C . LYS A 1 97 ? 14.064 -2.753 0.106 1.00 59.00 97 LYS A C 1
ATOM 790 O O . LYS A 1 97 ? 13.612 -2.565 1.228 1.00 59.00 97 LYS A O 1
ATOM 795 N N . GLU A 1 98 ? 14.013 -1.822 -0.844 1.00 58.94 98 GLU A N 1
ATOM 796 C CA . GLU A 1 98 ? 13.388 -0.504 -0.652 1.00 58.94 98 GLU A CA 1
ATOM 797 C C . GLU A 1 98 ? 11.864 -0.594 -0.673 1.00 58.94 98 GLU A C 1
ATOM 799 O O . GLU A 1 98 ? 11.213 0.102 0.095 1.00 58.94 98 GLU A O 1
ATOM 804 N N . ILE A 1 99 ? 11.286 -1.498 -1.471 1.00 56.25 99 ILE A N 1
ATOM 805 C CA . ILE A 1 99 ? 9.839 -1.764 -1.456 1.00 56.25 99 ILE A CA 1
ATOM 806 C C . ILE A 1 99 ? 9.444 -2.423 -0.128 1.00 56.25 99 ILE A C 1
ATOM 808 O O . ILE A 1 99 ? 8.472 -2.015 0.499 1.00 56.25 99 ILE A O 1
ATOM 812 N N . ILE A 1 100 ? 10.227 -3.394 0.349 1.00 60.53 100 ILE A N 1
ATOM 813 C CA . ILE A 1 100 ? 10.017 -4.039 1.655 1.00 60.53 100 ILE A CA 1
ATOM 814 C C . ILE A 1 100 ? 10.178 -3.033 2.808 1.00 60.53 100 ILE A C 1
ATOM 816 O O . ILE A 1 100 ? 9.400 -3.075 3.764 1.00 60.53 100 ILE A O 1
ATOM 820 N N . ALA A 1 101 ? 11.144 -2.112 2.711 1.00 62.34 101 ALA A N 1
ATOM 821 C CA . ALA A 1 101 ? 11.337 -1.035 3.680 1.00 62.34 101 ALA A CA 1
ATOM 822 C C . ALA A 1 101 ? 10.195 -0.004 3.639 1.00 62.34 101 ALA A C 1
ATOM 824 O O . ALA A 1 101 ? 9.660 0.348 4.684 1.00 62.34 101 ALA A O 1
ATOM 825 N N . ALA A 1 102 ? 9.763 0.425 2.451 1.00 58.25 102 ALA A N 1
ATOM 826 C CA . ALA A 1 102 ? 8.662 1.374 2.271 1.00 58.25 102 ALA A CA 1
ATOM 827 C C . ALA A 1 102 ? 7.302 0.795 2.691 1.00 58.25 102 ALA A C 1
ATOM 829 O O . ALA A 1 102 ? 6.437 1.523 3.172 1.00 58.25 102 ALA A O 1
ATOM 830 N N . LEU A 1 103 ? 7.111 -0.521 2.552 1.00 61.94 103 LEU A N 1
ATOM 831 C CA . LEU A 1 103 ? 5.911 -1.220 3.013 1.00 61.94 103 LEU A CA 1
ATOM 832 C C . LEU A 1 103 ? 5.904 -1.470 4.533 1.00 61.94 103 LEU A C 1
ATOM 834 O O . LEU A 1 103 ? 4.902 -1.978 5.039 1.00 61.94 103 LEU A O 1
ATOM 838 N N . ASN A 1 104 ? 6.975 -1.120 5.265 1.00 57.09 104 ASN A N 1
ATOM 839 C CA . ASN A 1 104 ? 7.112 -1.307 6.717 1.00 57.09 104 ASN A CA 1
ATOM 840 C C . ASN A 1 104 ? 6.627 -2.696 7.187 1.00 57.09 104 ASN A C 1
ATOM 842 O O . ASN A 1 104 ? 5.981 -2.843 8.224 1.00 57.09 104 ASN A O 1
ATOM 846 N N . LEU A 1 105 ? 6.949 -3.753 6.429 1.00 50.38 105 LEU A N 1
ATOM 847 C CA . LEU A 1 105 ? 6.538 -5.135 6.735 1.00 50.38 105 LEU A CA 1
ATOM 848 C C . LEU A 1 105 ? 7.129 -5.671 8.054 1.00 50.38 105 LEU A C 1
ATOM 850 O O . LEU A 1 105 ? 6.752 -6.751 8.497 1.00 50.38 105 LEU A O 1
ATOM 854 N N . LYS A 1 106 ? 8.024 -4.911 8.697 1.00 45.88 106 LYS A N 1
ATOM 855 C CA . LYS A 1 106 ? 8.584 -5.204 10.021 1.00 45.88 106 LYS A CA 1
ATOM 856 C C . LYS A 1 106 ? 7.688 -4.755 11.184 1.00 45.88 106 LYS A C 1
ATOM 858 O O . LYS A 1 106 ? 7.861 -5.231 12.297 1.00 45.88 106 LYS A O 1
ATOM 863 N N . GLU A 1 107 ? 6.723 -3.873 10.936 1.00 44.78 107 GLU A N 1
ATOM 864 C CA . GLU A 1 107 ? 5.866 -3.299 11.986 1.00 44.78 107 GLU A CA 1
ATOM 865 C C . GLU A 1 107 ? 4.593 -4.128 12.222 1.00 44.78 107 GLU A C 1
ATOM 867 O O . GLU A 1 107 ? 3.989 -4.077 13.290 1.00 44.78 107 GLU A O 1
ATOM 872 N N . ILE A 1 108 ? 4.213 -4.976 11.259 1.00 45.56 108 ILE A N 1
ATOM 873 C CA . ILE A 1 108 ? 3.057 -5.876 11.407 1.00 45.56 108 ILE A CA 1
ATOM 874 C C . ILE A 1 108 ? 3.368 -7.018 12.392 1.00 45.56 108 ILE A C 1
ATOM 876 O O . ILE A 1 108 ? 2.448 -7.575 12.976 1.00 45.56 108 ILE A O 1
ATOM 880 N N . THR A 1 109 ? 4.645 -7.318 12.654 1.00 43.81 109 THR A N 1
ATOM 881 C CA . THR A 1 109 ? 5.050 -8.323 13.652 1.00 43.81 109 THR A CA 1
ATOM 882 C C . THR A 1 109 ? 5.117 -7.804 15.093 1.00 43.81 109 THR A C 1
ATOM 884 O O . THR A 1 109 ? 5.183 -8.621 16.004 1.00 43.81 109 THR A O 1
ATOM 887 N N . GLU A 1 110 ? 5.077 -6.487 15.336 1.00 42.81 110 GLU A N 1
ATOM 888 C CA . GLU A 1 110 ? 5.115 -5.926 16.706 1.00 42.81 110 GLU A CA 1
ATOM 889 C C . GLU A 1 110 ? 3.755 -5.418 17.212 1.00 42.81 110 GLU A C 1
ATOM 891 O O . GLU A 1 110 ? 3.563 -5.281 18.419 1.00 42.81 110 GLU A O 1
ATOM 896 N N . ILE A 1 111 ? 2.759 -5.233 16.336 1.00 44.12 111 ILE A N 1
ATOM 897 C CA . ILE A 1 111 ? 1.388 -4.858 16.749 1.00 44.12 111 ILE A CA 1
ATOM 898 C C . ILE A 1 111 ? 0.579 -6.085 17.249 1.00 44.12 111 ILE A C 1
ATOM 900 O O . ILE A 1 111 ? -0.556 -5.961 17.713 1.00 44.12 111 ILE A O 1
ATOM 904 N N . ASP A 1 112 ? 1.189 -7.273 17.263 1.00 45.28 112 ASP A N 1
ATOM 905 C CA . ASP A 1 112 ? 0.580 -8.550 17.662 1.00 45.28 112 ASP A CA 1
ATOM 906 C C . ASP A 1 112 ? 0.497 -8.812 19.185 1.00 45.28 112 ASP A C 1
ATOM 908 O O . ASP A 1 112 ? 0.351 -9.956 19.612 1.00 45.28 112 ASP A O 1
ATOM 912 N N . ILE A 1 113 ? 0.511 -7.786 20.051 1.00 46.59 113 ILE A N 1
ATOM 913 C CA . ILE A 1 113 ? 0.309 -7.992 21.510 1.00 46.59 113 ILE A CA 1
ATOM 914 C C . ILE A 1 113 ? -0.860 -7.183 22.107 1.00 46.59 113 ILE A C 1
ATOM 916 O O . ILE A 1 113 ? -1.137 -7.287 23.297 1.00 46.59 113 ILE A O 1
ATOM 920 N N . ILE A 1 114 ? -1.665 -6.459 21.320 1.00 46.62 114 ILE A N 1
ATOM 921 C CA . ILE A 1 114 ? -2.837 -5.751 21.896 1.00 46.62 114 ILE A CA 1
ATOM 922 C C . ILE A 1 114 ? -4.106 -6.634 21.967 1.00 46.62 114 ILE A C 1
ATOM 924 O O . ILE A 1 114 ? -5.099 -6.233 22.567 1.00 46.62 114 ILE A O 1
ATOM 928 N N . GLN A 1 115 ? -4.108 -7.865 21.434 1.00 45.56 115 GLN A N 1
ATOM 929 C CA . GLN A 1 115 ? -5.330 -8.697 21.391 1.00 45.56 115 GLN A CA 1
ATOM 930 C C . GLN A 1 115 ? -5.326 -10.006 22.198 1.00 45.56 115 GLN A C 1
ATOM 932 O O . GLN A 1 115 ? -6.310 -10.731 22.123 1.00 45.56 115 GLN A O 1
ATOM 937 N N . ASN A 1 116 ? -4.324 -10.275 23.042 1.00 38.75 116 ASN A N 1
ATOM 938 C CA . ASN A 1 116 ? -4.347 -11.442 23.948 1.00 38.75 116 ASN A CA 1
ATOM 939 C C . ASN A 1 116 ? -4.518 -11.096 25.441 1.00 38.75 116 ASN A C 1
ATOM 941 O O . ASN A 1 116 ? -4.186 -11.904 26.304 1.00 38.75 116 ASN A O 1
ATOM 945 N N . GLN A 1 117 ? -5.064 -9.921 25.766 1.00 43.78 117 GLN A N 1
ATOM 946 C CA . GLN A 1 117 ? -5.501 -9.593 27.130 1.00 43.78 117 GLN A CA 1
ATOM 947 C C . GLN A 1 117 ? -6.927 -9.034 27.117 1.00 43.78 117 GLN A C 1
ATOM 949 O O . GLN A 1 117 ? -7.149 -7.831 27.244 1.00 43.78 117 GLN A O 1
ATOM 954 N N . ALA A 1 118 ? -7.893 -9.929 26.928 1.00 40.62 118 ALA A N 1
ATOM 955 C CA . ALA A 1 118 ? -9.278 -9.751 27.348 1.00 40.62 118 ALA A CA 1
ATOM 956 C C . ALA A 1 118 ? -9.767 -11.067 27.956 1.00 40.62 118 ALA A C 1
ATOM 958 O O . ALA A 1 118 ? -9.453 -12.124 27.362 1.00 40.62 118 ALA A O 1
#